Protein AF-A0A951P9F6-F1 (afdb_monomer_lite)

Secondary structure (DSSP, 8-state):
-HHHHHHHHHHHHHHHHHHHHS-GGG---EEEE-S-GGGTTHHHHHHHHT-EEEEPPTT-GGGGGGGHHHHHHHHTTS-TT--TTS--HHHHHHHHHHHHHS----------

Radius of gyration: 19.53 Å; chains: 1; bounding box: 32×70×36 Å

InterPro domains:
  IPR012337 Ribonuclease H-like superfamily [SSF53098] (25-103)
  IPR051917 Transposase/Integrase Enzymes [PTHR10948] (25-104)
  IPR053392 Transposase IS30-like [NF033563] (25-102)

Organism: NCBI:txid2839662

Structure (mmCIF, N/CA/C/O backbone):
data_AF-A0A951P9F6-F1
#
_entry.id   AF-A0A951P9F6-F1
#
loop_
_atom_site.group_PDB
_atom_site.id
_atom_site.type_symbol
_atom_site.label_atom_id
_atom_site.label_alt_id
_atom_site.label_comp_id
_atom_site.label_asym_id
_atom_site.label_entity_id
_atom_site.label_seq_id
_atom_site.pdbx_PDB_ins_code
_atom_site.Cartn_x
_atom_site.Cartn_y
_atom_site.Cartn_z
_atom_site.occupancy
_atom_site.B_iso_or_equiv
_atom_site.auth_seq_id
_atom_site.auth_comp_id
_atom_site.auth_asym_id
_atom_site.auth_atom_id
_atom_site.pdbx_PDB_model_num
ATOM 1 N N . MET A 1 1 ? 6.867 -40.761 -17.443 1.00 5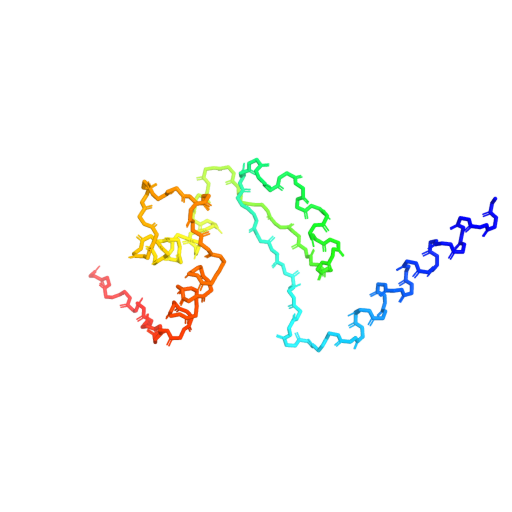4.41 1 MET A N 1
ATOM 2 C CA . MET A 1 1 ? 6.649 -39.889 -18.621 1.00 54.41 1 MET A CA 1
ATOM 3 C C . MET A 1 1 ? 5.171 -39.522 -18.826 1.00 54.41 1 MET A C 1
ATOM 5 O O . MET A 1 1 ? 4.888 -38.339 -18.893 1.00 54.41 1 MET A O 1
ATOM 9 N N . HIS A 1 2 ? 4.205 -40.457 -18.829 1.00 65.00 2 HIS A N 1
ATOM 10 C CA . HIS A 1 2 ? 2.778 -40.131 -19.074 1.00 65.00 2 HIS A CA 1
ATOM 11 C C . HIS A 1 2 ? 2.046 -39.337 -17.970 1.00 65.00 2 HIS A C 1
ATOM 13 O O . HIS A 1 2 ? 1.178 -38.523 -18.275 1.00 65.00 2 HIS A O 1
ATOM 19 N N . LEU A 1 3 ? 2.372 -39.556 -16.691 1.00 64.56 3 LEU A N 1
ATOM 20 C CA . LEU A 1 3 ? 1.690 -38.877 -15.576 1.00 64.56 3 LEU A CA 1
ATOM 21 C C . LEU A 1 3 ? 2.033 -37.382 -15.480 1.00 64.56 3 LEU A C 1
ATOM 23 O O . LEU A 1 3 ? 1.161 -36.584 -15.152 1.00 64.56 3 LEU A O 1
ATOM 27 N N . LEU A 1 4 ? 3.267 -36.997 -15.822 1.00 64.12 4 LEU A N 1
ATOM 28 C CA . LEU A 1 4 ? 3.703 -35.595 -15.812 1.00 64.12 4 LEU A CA 1
ATOM 29 C C . LEU A 1 4 ? 2.998 -34.784 -16.906 1.00 64.12 4 LEU A C 1
ATOM 31 O O . LEU A 1 4 ? 2.417 -33.746 -16.609 1.00 64.12 4 LEU A O 1
ATOM 35 N N . ALA A 1 5 ? 2.911 -35.329 -18.122 1.00 71.19 5 ALA A N 1
ATOM 36 C CA . ALA A 1 5 ? 2.165 -34.710 -19.219 1.00 71.19 5 ALA A CA 1
ATOM 37 C C . ALA A 1 5 ? 0.665 -34.546 -18.898 1.00 71.19 5 ALA A C 1
ATOM 39 O O . ALA A 1 5 ? 0.015 -33.595 -19.332 1.00 71.19 5 ALA A O 1
ATOM 40 N N . ARG A 1 6 ? 0.094 -35.465 -18.105 1.00 75.31 6 ARG A N 1
ATOM 41 C CA . ARG A 1 6 ? -1.298 -35.369 -17.646 1.00 75.31 6 ARG A CA 1
ATOM 42 C C . ARG A 1 6 ? -1.485 -34.254 -16.615 1.00 75.31 6 ARG A C 1
ATOM 44 O O . ARG A 1 6 ? -2.500 -33.568 -16.666 1.00 75.31 6 ARG A O 1
ATOM 51 N N . LEU A 1 7 ? -0.522 -34.047 -15.717 1.00 71.31 7 LEU A N 1
ATOM 52 C CA . LEU A 1 7 ? -0.555 -32.950 -14.743 1.00 71.31 7 LEU A CA 1
ATOM 53 C C . LEU A 1 7 ? -0.372 -31.580 -15.408 1.00 71.31 7 LEU A C 1
ATOM 55 O O . LEU A 1 7 ? -1.110 -30.654 -15.081 1.00 71.31 7 LEU A O 1
ATOM 59 N N . GLU A 1 8 ? 0.536 -31.463 -16.376 1.00 74.88 8 GLU A N 1
ATOM 60 C CA . GLU A 1 8 ? 0.718 -30.226 -17.149 1.00 74.88 8 GLU A CA 1
ATOM 61 C C . GLU A 1 8 ? -0.545 -29.856 -17.934 1.00 74.88 8 GLU A C 1
ATOM 63 O O . GLU A 1 8 ? -0.996 -28.712 -17.874 1.00 74.88 8 GLU A O 1
ATOM 68 N N . ASN A 1 9 ? -1.191 -30.831 -18.581 1.00 78.19 9 ASN A N 1
ATOM 69 C CA . ASN A 1 9 ? -2.467 -30.597 -19.258 1.00 78.19 9 ASN A CA 1
ATOM 70 C C . ASN A 1 9 ? -3.576 -30.156 -18.294 1.00 78.19 9 ASN A C 1
ATOM 72 O O . ASN A 1 9 ? -4.350 -29.265 -18.628 1.00 78.19 9 ASN A O 1
ATOM 76 N N . LEU A 1 10 ? -3.649 -30.725 -17.087 1.00 72.94 10 LEU A N 1
ATOM 77 C CA . LEU A 1 10 ? -4.643 -30.325 -16.085 1.00 72.94 10 LEU A CA 1
ATOM 78 C C . LEU A 1 10 ? -4.415 -28.896 -15.571 1.00 72.94 10 LEU A C 1
ATOM 80 O O . LEU A 1 10 ? -5.381 -28.158 -15.372 1.00 72.94 10 LEU A O 1
ATOM 84 N N . LEU A 1 11 ? -3.157 -28.487 -15.386 1.00 71.25 11 LEU A N 1
ATOM 85 C CA . LEU A 1 11 ? -2.817 -27.110 -15.023 1.00 71.25 11 LEU A CA 1
ATOM 86 C C . LEU A 1 11 ? -3.153 -26.135 -16.157 1.00 71.25 11 LEU A C 1
ATOM 88 O O . LEU A 1 11 ? -3.762 -25.097 -15.900 1.00 71.25 11 LEU A O 1
ATOM 92 N N . ASN A 1 12 ? -2.850 -26.495 -17.405 1.00 74.25 12 ASN A N 1
ATOM 93 C CA . ASN A 1 12 ? -3.199 -25.683 -18.571 1.00 74.25 12 ASN A CA 1
ATOM 94 C C . ASN A 1 12 ? -4.717 -25.534 -18.738 1.00 74.25 12 ASN A C 1
ATOM 96 O O . ASN A 1 12 ? -5.201 -24.417 -18.909 1.00 74.25 12 ASN A O 1
ATOM 100 N N . LEU A 1 13 ? -5.478 -26.620 -18.583 1.00 71.75 13 LEU A N 1
ATOM 101 C CA . LEU A 1 13 ? -6.944 -26.598 -18.623 1.00 71.75 13 LEU A CA 1
ATOM 102 C C . LEU A 1 13 ? -7.537 -25.735 -17.503 1.00 71.75 13 LEU A C 1
ATOM 104 O O . LEU A 1 13 ? -8.470 -24.969 -17.743 1.00 71.75 13 LEU A O 1
ATOM 108 N N . ARG A 1 14 ? -6.981 -25.797 -16.284 1.00 64.50 14 ARG A N 1
ATOM 109 C CA . ARG A 1 14 ? -7.397 -24.937 -15.163 1.00 64.50 14 ARG A CA 1
ATOM 110 C C . ARG A 1 14 ? -7.147 -23.458 -15.463 1.00 64.50 14 ARG A C 1
ATOM 112 O O . ARG A 1 14 ? -8.009 -22.628 -15.182 1.00 64.50 14 ARG A O 1
ATOM 119 N N . ASN A 1 15 ? -5.997 -23.133 -16.048 1.00 63.88 15 ASN A N 1
ATOM 120 C CA . ASN A 1 15 ? -5.650 -21.760 -16.412 1.00 63.88 15 ASN A CA 1
ATOM 121 C C . ASN A 1 15 ? -6.564 -21.229 -17.528 1.00 63.88 15 ASN A C 1
ATOM 123 O O . ASN A 1 15 ? -7.056 -20.109 -17.440 1.00 63.88 15 ASN A O 1
ATOM 127 N N . GLN A 1 16 ? -6.878 -22.059 -18.522 1.00 63.88 16 GLN A N 1
ATOM 128 C CA . GLN A 1 16 ? -7.795 -21.729 -19.616 1.00 63.88 16 GLN A CA 1
ATOM 129 C C . GLN A 1 16 ? -9.241 -21.534 -19.122 1.00 63.88 16 GLN A C 1
ATOM 131 O O . GLN A 1 16 ? -9.900 -20.564 -19.483 1.00 63.88 16 GLN A O 1
ATOM 136 N N . SER A 1 17 ? -9.689 -22.369 -18.183 1.00 59.81 17 SER A N 1
ATOM 137 C CA . SER A 1 17 ? -10.994 -22.225 -17.516 1.00 59.81 17 SER A CA 1
ATOM 138 C C . SER A 1 17 ? -11.109 -20.916 -16.722 1.00 59.81 17 SER A C 1
ATOM 140 O O . SER A 1 17 ? -12.172 -20.297 -16.672 1.00 59.81 17 SER A O 1
ATOM 142 N N . ASN A 1 18 ? -10.016 -20.485 -16.083 1.00 60.59 18 ASN A N 1
ATOM 143 C CA . ASN A 1 18 ? -9.955 -19.205 -15.376 1.00 60.59 18 ASN A CA 1
ATOM 144 C C . ASN A 1 18 ? -9.974 -18.007 -16.341 1.00 60.59 18 ASN A C 1
ATOM 146 O O . ASN A 1 18 ? -10.542 -16.977 -15.981 1.00 60.59 18 ASN A O 1
ATOM 150 N N . ARG A 1 19 ? -9.417 -18.144 -17.555 1.00 57.47 19 ARG A N 1
ATOM 151 C CA . ARG A 1 19 ? -9.500 -17.129 -18.624 1.00 57.47 19 ARG A CA 1
ATOM 152 C C . ARG A 1 19 ? -10.930 -16.921 -19.113 1.00 57.47 19 ARG A C 1
ATOM 154 O O . ARG A 1 19 ? -11.356 -15.787 -19.270 1.00 57.47 19 ARG A O 1
ATOM 161 N N . GLU A 1 20 ? -11.689 -17.998 -19.303 1.00 59.00 20 GLU A N 1
ATOM 162 C CA . GLU A 1 20 ? -13.058 -17.926 -19.843 1.00 59.00 20 GLU A CA 1
ATOM 163 C C . GLU A 1 20 ? -14.095 -17.435 -18.819 1.00 59.00 20 GLU A C 1
ATOM 165 O O . GLU A 1 20 ? -15.108 -16.845 -19.186 1.00 59.00 20 GLU A O 1
ATOM 170 N N . ARG A 1 21 ? -13.846 -17.646 -17.518 1.00 56.25 21 ARG A N 1
ATOM 171 C CA . ARG A 1 21 ? -14.749 -17.213 -16.433 1.00 56.25 21 ARG A CA 1
ATOM 172 C C . ARG A 1 21 ? -14.592 -15.747 -16.035 1.00 56.25 21 ARG A C 1
ATOM 174 O O . ARG A 1 21 ? -15.467 -15.209 -15.356 1.00 56.25 21 ARG A O 1
ATOM 181 N N . LYS A 1 22 ? -13.484 -15.104 -16.399 1.00 53.97 22 LYS A N 1
ATOM 182 C CA . LYS A 1 22 ? -13.184 -13.728 -16.004 1.00 53.97 22 LYS A CA 1
ATOM 183 C C . LYS A 1 22 ? -13.682 -12.796 -17.107 1.00 53.97 22 LYS A C 1
ATOM 185 O O . LYS A 1 22 ? -13.038 -12.640 -18.135 1.00 53.97 22 LYS A O 1
ATOM 190 N N . GLY A 1 23 ? -14.870 -12.216 -16.920 1.00 54.31 23 GLY A N 1
ATOM 191 C CA . GLY A 1 23 ? -15.369 -11.169 -17.816 1.00 54.31 23 GLY A CA 1
ATOM 192 C C . GLY A 1 23 ? -14.330 -10.051 -17.970 1.00 54.31 23 GLY A C 1
ATOM 193 O O . GLY A 1 23 ? -13.651 -9.713 -16.997 1.00 54.31 23 GLY A O 1
ATOM 194 N N . ARG A 1 24 ? -14.202 -9.500 -19.187 1.00 56.28 24 ARG A N 1
ATOM 195 C CA . ARG A 1 24 ? -13.170 -8.507 -19.556 1.00 56.28 24 ARG A CA 1
ATOM 196 C C . ARG A 1 24 ? -13.076 -7.322 -18.584 1.00 56.28 24 ARG A C 1
ATOM 198 O O . ARG A 1 24 ? -11.976 -6.859 -18.324 1.00 56.28 24 ARG A O 1
ATOM 205 N N . ASP A 1 25 ? -14.187 -6.918 -17.969 1.00 58.31 25 ASP A N 1
ATOM 206 C CA . ASP A 1 25 ? -14.240 -5.769 -17.050 1.00 58.31 25 ASP A CA 1
ATOM 207 C C . ASP A 1 25 ? -13.458 -5.955 -15.733 1.00 58.31 25 ASP A C 1
ATOM 209 O O . ASP A 1 25 ? -13.149 -4.971 -15.068 1.00 58.31 25 ASP A O 1
ATOM 213 N N . ASN A 1 26 ? -13.094 -7.189 -15.357 1.00 64.56 26 ASN A N 1
ATOM 214 C CA . ASN A 1 26 ? -12.359 -7.485 -14.116 1.00 64.56 26 ASN A CA 1
ATOM 215 C C . ASN A 1 26 ? -10.970 -8.109 -14.357 1.00 64.56 26 ASN A C 1
ATOM 217 O O . ASN A 1 26 ? -10.365 -8.654 -13.422 1.00 64.56 26 ASN A O 1
ATOM 221 N N . GLN A 1 27 ? -10.458 -8.090 -15.591 1.00 77.00 27 GLN A N 1
ATOM 222 C CA . GLN A 1 27 ? -9.119 -8.591 -15.894 1.00 77.00 27 GLN A CA 1
ATOM 223 C C . GLN A 1 27 ? -8.070 -7.502 -15.641 1.00 77.00 27 GLN A C 1
ATOM 225 O O . GLN A 1 27 ? -8.164 -6.392 -16.149 1.00 77.00 27 GLN A O 1
ATOM 230 N N . VAL A 1 28 ? -7.059 -7.829 -14.835 1.00 80.31 28 VAL A N 1
ATOM 231 C CA . VAL A 1 28 ? -5.890 -6.965 -14.645 1.00 80.31 28 VAL A CA 1
ATOM 232 C C . VAL A 1 28 ? -4.966 -7.202 -15.835 1.00 80.31 28 VAL A C 1
ATOM 234 O O . VAL A 1 28 ? -4.481 -8.317 -15.999 1.00 80.31 28 VAL A O 1
ATOM 237 N N . GLU A 1 29 ? -4.752 -6.189 -16.673 1.00 84.56 29 GLU A N 1
ATOM 238 C CA . GLU A 1 29 ? -3.906 -6.312 -17.871 1.00 84.56 29 GLU A CA 1
ATOM 239 C C . GLU A 1 29 ? -2.418 -6.203 -17.529 1.00 84.56 29 GLU A C 1
ATOM 241 O O . GLU A 1 29 ? -1.597 -7.017 -17.963 1.00 84.56 29 GLU A O 1
ATOM 246 N N . THR A 1 30 ? -2.070 -5.203 -16.718 1.00 84.69 30 THR A N 1
ATOM 247 C CA . THR A 1 30 ? -0.695 -4.911 -16.318 1.00 84.69 30 THR A CA 1
ATOM 248 C C . THR A 1 30 ? -0.614 -4.549 -14.838 1.00 84.69 30 THR A C 1
ATOM 250 O O . THR A 1 30 ? -1.576 -4.068 -14.236 1.00 84.69 30 THR A O 1
ATOM 253 N N . ILE A 1 31 ? 0.543 -4.814 -14.234 1.00 85.06 31 ILE A N 1
ATOM 254 C CA . ILE A 1 31 ? 0.861 -4.464 -12.849 1.00 85.06 31 ILE A CA 1
ATOM 255 C C . ILE A 1 31 ? 2.249 -3.845 -12.837 1.00 85.06 31 ILE A C 1
ATOM 257 O O . ILE A 1 31 ? 3.207 -4.471 -13.290 1.00 85.06 31 ILE A O 1
ATOM 261 N N . THR A 1 32 ? 2.359 -2.639 -12.293 1.00 85.19 32 THR A N 1
ATOM 262 C CA . THR A 1 32 ? 3.645 -1.965 -12.107 1.00 85.19 32 THR A CA 1
ATOM 263 C C . THR A 1 32 ? 4.104 -2.135 -10.667 1.00 85.19 32 THR A C 1
ATOM 265 O O . THR A 1 32 ? 3.364 -1.804 -9.741 1.00 85.19 32 THR A O 1
ATOM 268 N N . PHE A 1 33 ? 5.321 -2.635 -10.485 1.00 83.38 33 PHE A N 1
ATOM 269 C CA . PHE A 1 33 ? 5.986 -2.744 -9.192 1.00 83.38 33 PHE A CA 1
ATOM 270 C C . PHE A 1 33 ? 7.053 -1.663 -9.059 1.00 83.38 33 PHE A C 1
ATOM 272 O O . PHE A 1 33 ? 7.703 -1.278 -10.035 1.00 83.38 33 PHE A O 1
ATOM 279 N N . ASP A 1 34 ? 7.256 -1.197 -7.833 1.00 80.38 34 ASP A N 1
ATOM 280 C CA . ASP A 1 34 ? 8.487 -0.503 -7.489 1.00 80.38 34 ASP A CA 1
ATOM 281 C C . ASP A 1 34 ? 9.625 -1.522 -7.268 1.00 80.38 34 ASP A C 1
ATOM 283 O O . ASP A 1 34 ? 9.448 -2.740 -7.369 1.00 80.38 34 ASP A O 1
ATOM 287 N N . ASN A 1 35 ? 10.827 -1.020 -6.988 1.00 77.50 35 ASN A N 1
ATOM 288 C CA . ASN A 1 35 ? 12.007 -1.857 -6.759 1.00 77.50 35 ASN A CA 1
ATOM 289 C C . ASN A 1 35 ? 12.102 -2.387 -5.310 1.00 77.50 35 ASN A C 1
ATOM 291 O O . ASN A 1 35 ? 13.192 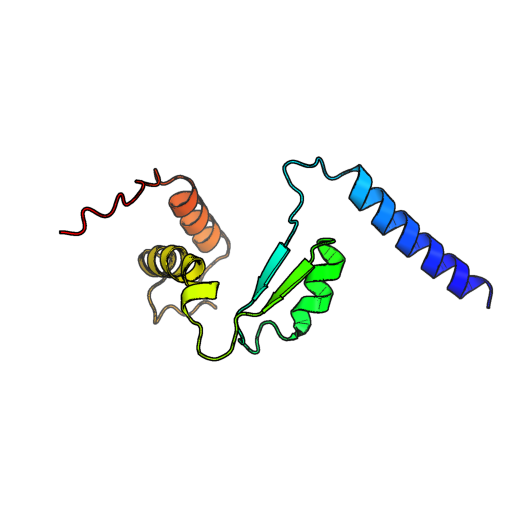-2.732 -4.842 1.00 77.50 35 ASN A O 1
ATOM 295 N N . GLY A 1 36 ? 10.980 -2.441 -4.584 1.00 78.94 36 GLY A N 1
ATOM 296 C CA . GLY A 1 36 ? 10.880 -3.022 -3.251 1.00 78.94 36 GLY A CA 1
ATOM 297 C C . GLY A 1 36 ? 11.199 -4.521 -3.243 1.00 78.94 36 GLY A C 1
ATOM 298 O O . GLY A 1 36 ? 10.823 -5.285 -4.136 1.00 78.94 36 GLY A O 1
ATOM 299 N N . LYS A 1 37 ? 11.906 -4.986 -2.206 1.00 81.88 37 LYS A N 1
ATOM 300 C CA . LYS A 1 37 ? 12.297 -6.406 -2.070 1.00 81.88 37 LYS A CA 1
ATOM 301 C C . LYS A 1 37 ? 11.094 -7.315 -1.805 1.00 81.88 37 LYS A C 1
ATOM 303 O O . LYS A 1 37 ? 11.132 -8.506 -2.128 1.00 81.88 37 LYS A O 1
ATOM 308 N N . GLU A 1 38 ? 10.027 -6.758 -1.249 1.00 82.38 38 GLU A N 1
ATOM 309 C CA . GLU A 1 38 ? 8.734 -7.399 -1.029 1.00 82.38 38 GLU A CA 1
ATOM 310 C C . GLU A 1 38 ? 8.098 -7.903 -2.335 1.00 82.38 38 GLU A C 1
ATOM 312 O O . GLU A 1 38 ? 7.409 -8.924 -2.327 1.00 82.38 38 GLU A O 1
ATOM 317 N N . PHE A 1 39 ? 8.419 -7.279 -3.474 1.00 79.25 39 PHE A N 1
ATOM 318 C CA . PHE A 1 39 ? 7.919 -7.663 -4.796 1.00 79.25 39 PHE A CA 1
ATOM 319 C C . PHE A 1 39 ? 8.859 -8.604 -5.562 1.00 79.25 39 PHE A C 1
ATOM 321 O O . PHE A 1 39 ? 8.622 -8.928 -6.724 1.00 79.25 39 PHE A O 1
ATOM 328 N N . SER A 1 40 ? 9.891 -9.150 -4.913 1.00 80.81 40 SER A N 1
ATOM 329 C CA . SER A 1 40 ? 10.797 -10.139 -5.524 1.00 80.81 40 SER A CA 1
ATOM 330 C C . SER A 1 40 ? 10.077 -11.369 -6.102 1.00 80.81 40 SER A C 1
ATOM 332 O O . SER A 1 40 ? 10.576 -11.989 -7.036 1.00 80.81 40 SER A O 1
ATOM 334 N N . ARG A 1 41 ? 8.875 -11.702 -5.608 1.00 81.56 41 ARG A N 1
ATOM 335 C CA . ARG A 1 41 ? 8.049 -12.832 -6.085 1.00 81.56 41 ARG A CA 1
ATOM 336 C C . ARG A 1 41 ? 6.918 -12.425 -7.044 1.00 81.56 41 ARG A C 1
ATOM 338 O O . ARG A 1 41 ? 5.996 -13.213 -7.258 1.00 81.56 41 ARG A O 1
ATOM 345 N N . HIS A 1 42 ? 6.977 -11.227 -7.625 1.00 82.00 42 HIS A N 1
ATOM 346 C CA . HIS A 1 42 ? 6.004 -10.699 -8.592 1.00 82.00 42 HIS A CA 1
ATOM 347 C C . HIS A 1 42 ? 5.678 -11.661 -9.756 1.00 82.00 42 HIS A C 1
ATOM 349 O O . HIS A 1 42 ? 4.520 -11.748 -10.148 1.00 82.00 42 HIS A O 1
ATOM 355 N N . GLU A 1 43 ? 6.629 -12.467 -10.251 1.00 79.94 43 GLU A N 1
ATOM 356 C CA . GLU A 1 43 ? 6.379 -13.452 -11.323 1.00 79.94 43 GLU A CA 1
ATOM 357 C C . GLU A 1 43 ? 5.311 -14.499 -10.964 1.00 79.94 43 GLU A C 1
ATOM 359 O O . GLU A 1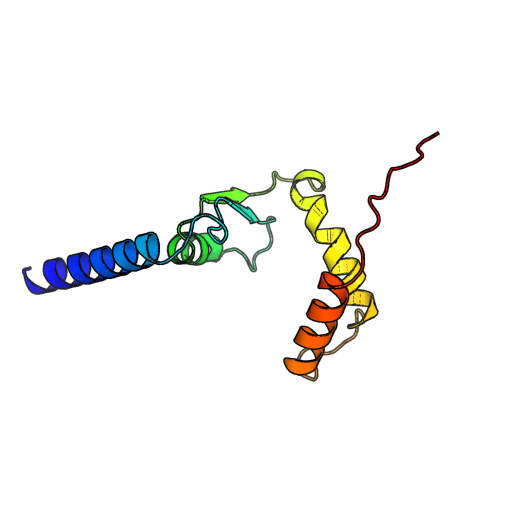 43 ? 4.627 -15.045 -11.834 1.00 79.94 43 GLU A O 1
ATOM 364 N N . ALA A 1 44 ? 5.184 -14.847 -9.680 1.00 84.00 44 ALA A N 1
ATOM 365 C CA . ALA A 1 44 ? 4.128 -15.748 -9.226 1.00 84.00 44 ALA A CA 1
ATOM 366 C C . ALA A 1 44 ? 2.762 -15.051 -9.289 1.00 84.00 44 ALA A C 1
ATOM 368 O O . ALA A 1 44 ? 1.779 -15.656 -9.713 1.00 84.00 44 ALA A O 1
ATOM 369 N N . LEU A 1 45 ? 2.719 -13.768 -8.923 1.00 80.88 45 LEU A N 1
ATOM 370 C CA . LEU A 1 45 ? 1.514 -12.946 -8.969 1.00 80.88 45 LEU A CA 1
ATOM 371 C C . LEU A 1 45 ? 1.059 -12.700 -10.418 1.00 80.88 45 LEU A C 1
ATOM 373 O O . LEU A 1 45 ? -0.121 -12.878 -10.715 1.00 80.88 45 LEU A O 1
ATOM 377 N N . ALA A 1 46 ? 1.999 -12.407 -11.321 1.00 83.25 46 ALA A N 1
ATOM 378 C CA . ALA A 1 46 ? 1.782 -12.270 -12.764 1.00 83.25 46 ALA A CA 1
ATOM 379 C C . ALA A 1 46 ? 1.054 -13.485 -13.351 1.00 83.25 46 ALA A C 1
ATOM 381 O O . ALA A 1 46 ? 0.034 -13.359 -14.023 1.00 83.25 46 ALA A O 1
ATOM 382 N N . ARG A 1 47 ? 1.554 -14.685 -13.024 1.00 81.06 47 ARG A N 1
ATOM 383 C CA . ARG A 1 47 ? 1.005 -15.963 -13.495 1.00 81.06 47 ARG A CA 1
ATOM 384 C C . ARG A 1 47 ? -0.387 -16.250 -12.948 1.00 81.06 47 ARG A C 1
ATOM 386 O O . ARG A 1 47 ? -1.213 -16.798 -13.666 1.00 81.06 47 ARG A O 1
ATOM 393 N N . ILE A 1 48 ? -0.647 -15.904 -11.687 1.00 83.00 48 ILE A N 1
ATOM 394 C CA . ILE A 1 48 ? -1.969 -16.087 -11.068 1.00 83.00 48 ILE A CA 1
ATOM 395 C C . ILE A 1 48 ? -2.994 -15.140 -11.697 1.00 83.00 48 ILE A C 1
ATOM 397 O O . ILE A 1 48 ? -4.152 -15.519 -11.882 1.00 83.00 48 ILE A O 1
ATOM 401 N N . LEU A 1 49 ? -2.579 -13.909 -11.998 1.00 80.50 49 LEU A N 1
ATOM 402 C CA . LEU A 1 49 ? -3.459 -12.875 -12.532 1.00 80.50 49 LEU A CA 1
ATOM 403 C C . LEU A 1 49 ? -3.574 -12.893 -14.061 1.00 80.50 49 LEU A C 1
ATOM 405 O O . LEU A 1 49 ? -4.499 -12.259 -14.567 1.00 80.50 49 LEU A O 1
ATOM 409 N N . ASP A 1 50 ? -2.711 -13.651 -14.751 1.00 82.62 50 ASP A N 1
ATOM 410 C CA . ASP A 1 50 ? -2.537 -13.643 -16.215 1.00 82.62 50 ASP A CA 1
ATOM 411 C C . ASP A 1 50 ? -2.311 -12.206 -16.724 1.00 82.62 50 ASP A C 1
ATOM 413 O O . ASP A 1 50 ? -2.938 -11.761 -17.682 1.00 82.62 50 ASP A O 1
ATOM 417 N N . ALA A 1 51 ? -1.451 -11.470 -16.007 1.00 84.25 51 ALA A N 1
ATOM 418 C CA . ALA A 1 51 ? -1.171 -10.048 -16.200 1.00 84.25 51 ALA A CA 1
ATOM 419 C C . ALA A 1 51 ? 0.314 -9.820 -16.512 1.00 84.25 51 ALA A C 1
ATOM 421 O O . ALA A 1 51 ? 1.180 -10.542 -16.009 1.00 84.25 51 ALA A O 1
ATOM 422 N N . SER A 1 52 ? 0.621 -8.785 -17.295 1.00 85.12 52 SER A N 1
ATOM 423 C CA . SER A 1 52 ? 2.010 -8.386 -17.560 1.00 85.12 52 SER A CA 1
ATOM 424 C C . SER A 1 52 ? 2.587 -7.604 -16.379 1.00 85.12 52 SER A C 1
ATOM 426 O O . SER A 1 52 ? 1.888 -6.802 -15.761 1.00 85.12 52 SER A O 1
ATOM 428 N N . CYS A 1 53 ? 3.867 -7.801 -16.067 1.00 83.94 53 CYS A N 1
ATOM 429 C CA . CYS A 1 53 ? 4.541 -7.066 -14.995 1.00 83.94 53 CYS A CA 1
ATOM 430 C C . CYS A 1 53 ? 5.515 -6.034 -15.552 1.00 83.94 53 CYS A C 1
ATOM 432 O O . CYS A 1 53 ? 6.330 -6.347 -16.417 1.00 83.94 53 CYS A O 1
ATOM 434 N N . CYS A 1 54 ? 5.443 -4.826 -15.005 1.00 82.56 54 CYS A N 1
ATOM 435 C CA . CYS A 1 54 ? 6.334 -3.713 -15.297 1.00 82.56 54 CYS A CA 1
ATOM 436 C C . CYS A 1 54 ? 7.078 -3.313 -14.020 1.00 82.56 54 CYS A C 1
ATOM 438 O O . CYS A 1 54 ? 6.543 -3.446 -12.919 1.00 82.56 54 CYS A O 1
ATOM 440 N N . TYR A 1 55 ? 8.285 -2.781 -14.171 1.00 81.19 55 TYR A N 1
ATOM 441 C CA . TYR A 1 55 ? 9.076 -2.235 -13.073 1.00 81.19 55 TYR A CA 1
ATOM 442 C C . TYR A 1 55 ? 9.331 -0.755 -13.290 1.00 81.19 55 TYR A C 1
ATOM 444 O O . TYR A 1 55 ? 9.634 -0.348 -14.412 1.00 81.19 55 TYR A O 1
ATOM 452 N N . ALA A 1 56 ? 9.232 0.032 -12.221 1.00 80.62 56 ALA A N 1
ATOM 453 C CA . ALA A 1 56 ? 9.664 1.421 -12.251 1.00 80.62 56 ALA A CA 1
ATOM 454 C C . ALA A 1 56 ? 11.187 1.498 -12.446 1.00 80.62 56 ALA A C 1
ATOM 456 O O . ALA A 1 56 ? 11.958 0.780 -11.794 1.00 80.62 56 ALA A O 1
ATOM 457 N N . ASN A 1 57 ? 11.629 2.387 -13.329 1.00 77.38 57 ASN A N 1
ATOM 458 C CA . ASN A 1 57 ? 13.036 2.652 -13.564 1.00 77.38 57 ASN A CA 1
ATOM 459 C C . ASN A 1 57 ? 13.704 3.186 -12.291 1.00 77.38 57 ASN A C 1
ATOM 461 O O . ASN A 1 57 ? 13.107 3.897 -11.472 1.00 77.38 57 ASN A O 1
ATOM 465 N N . LEU A 1 58 ? 14.989 2.861 -12.129 1.00 71.50 58 LEU A N 1
ATOM 466 C CA . LEU A 1 58 ? 15.802 3.401 -11.042 1.00 71.50 58 LEU A CA 1
ATOM 467 C C . LEU A 1 58 ? 15.753 4.936 -11.079 1.00 71.50 58 LEU A C 1
ATOM 469 O O . LEU A 1 58 ? 15.932 5.549 -12.128 1.00 71.50 58 LEU A O 1
ATOM 473 N N . TYR A 1 59 ? 15.509 5.544 -9.917 1.00 64.00 59 TYR A N 1
ATOM 474 C CA . TYR A 1 59 ? 15.411 6.998 -9.727 1.00 64.00 59 TYR A CA 1
ATOM 475 C C . TYR A 1 59 ? 14.246 7.697 -10.456 1.00 64.00 59 TYR A C 1
ATOM 477 O O . TYR A 1 59 ? 14.192 8.925 -10.460 1.00 64.00 59 TYR A O 1
ATOM 485 N N . CYS A 1 60 ? 13.280 6.947 -10.999 1.00 71.06 60 CYS A N 1
ATOM 486 C CA . CYS A 1 60 ? 12.097 7.490 -11.671 1.00 71.06 60 CYS A CA 1
ATOM 487 C C . CYS A 1 60 ? 10.840 7.359 -10.796 1.00 71.06 60 CYS A C 1
ATOM 489 O O . CYS A 1 60 ? 9.876 6.684 -11.145 1.00 71.06 60 CYS A O 1
ATOM 491 N N . SER A 1 61 ? 10.835 8.011 -9.629 1.00 64.00 61 SER 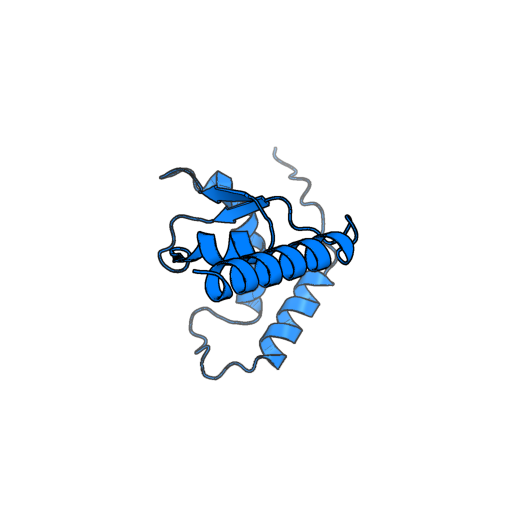A N 1
ATOM 492 C CA . SER A 1 61 ? 9.746 7.906 -8.637 1.00 64.00 61 SER A CA 1
ATOM 493 C C . SER A 1 61 ? 8.366 8.334 -9.160 1.00 64.00 61 SER A C 1
ATOM 495 O O . SER A 1 61 ? 7.344 7.895 -8.631 1.00 64.00 61 SER A O 1
ATOM 497 N N . TRP A 1 62 ? 8.312 9.146 -10.221 1.00 68.56 62 TRP A N 1
ATOM 498 C CA . TRP A 1 62 ? 7.064 9.570 -10.865 1.00 68.56 62 TRP A CA 1
ATOM 499 C C . TRP A 1 62 ? 6.355 8.446 -11.632 1.00 68.56 62 TRP A C 1
ATOM 501 O O . TRP A 1 62 ? 5.140 8.519 -11.798 1.00 68.56 62 TRP A O 1
ATOM 511 N N . GLU A 1 63 ? 7.064 7.395 -12.060 1.00 69.00 63 GLU A N 1
ATOM 512 C CA . GLU A 1 63 ? 6.470 6.250 -12.775 1.00 69.00 63 GLU A CA 1
ATOM 513 C C . GLU A 1 63 ? 5.547 5.415 -11.874 1.00 69.00 63 GLU A C 1
ATOM 515 O O . GLU A 1 63 ? 4.657 4.714 -12.354 1.00 69.00 63 GLU A O 1
ATOM 520 N N . SER A 1 64 ? 5.713 5.549 -10.559 1.00 66.94 64 SER A N 1
ATOM 521 C CA . SER A 1 64 ? 4.905 4.900 -9.527 1.00 66.94 64 SER A CA 1
ATOM 522 C C . SER A 1 64 ? 4.083 5.885 -8.687 1.00 66.94 64 SER A C 1
ATOM 524 O O . SER A 1 64 ? 3.373 5.457 -7.785 1.00 66.94 64 SER A O 1
ATOM 526 N N . GLY A 1 65 ? 4.096 7.189 -8.993 1.00 66.50 65 GLY A N 1
ATOM 527 C CA . GLY A 1 65 ? 3.550 8.243 -8.119 1.00 66.50 65 GLY A CA 1
ATOM 528 C C . GLY A 1 65 ? 2.049 8.153 -7.796 1.00 66.50 65 GLY A C 1
ATOM 529 O O . GLY A 1 65 ? 1.576 8.795 -6.861 1.00 66.50 65 GLY A O 1
ATOM 530 N N . LEU A 1 66 ? 1.284 7.335 -8.525 1.00 72.19 66 LEU A N 1
ATOM 531 C CA . LEU A 1 66 ? -0.129 7.077 -8.231 1.00 72.19 66 LEU A CA 1
ATOM 532 C C . LEU A 1 66 ? -0.348 6.238 -6.959 1.00 72.19 66 LEU A C 1
ATOM 534 O O . LEU A 1 66 ? -1.458 6.249 -6.427 1.00 72.19 66 LEU A O 1
ATOM 538 N N . ASN A 1 67 ? 0.675 5.531 -6.464 1.00 76.44 67 ASN A N 1
ATOM 539 C CA . ASN A 1 67 ? 0.583 4.732 -5.237 1.00 76.44 67 ASN A CA 1
ATOM 540 C C . ASN A 1 67 ? 0.666 5.583 -3.950 1.00 76.44 67 ASN A C 1
ATOM 542 O O . ASN A 1 67 ? 0.137 5.176 -2.915 1.00 76.44 67 ASN A O 1
ATOM 546 N N . GLU A 1 68 ? 1.245 6.785 -4.020 1.00 79.88 68 GLU A N 1
ATOM 547 C CA . GLU A 1 68 ? 1.484 7.634 -2.849 1.00 79.88 68 GLU A CA 1
ATOM 548 C C . GLU A 1 68 ? 0.186 8.193 -2.271 1.00 79.88 68 GLU A C 1
ATOM 550 O O . GLU A 1 68 ? -0.022 8.199 -1.058 1.00 79.88 68 GLU A O 1
ATOM 555 N N . HIS A 1 69 ? -0.737 8.613 -3.138 1.00 83.12 69 HIS A N 1
ATOM 556 C CA . HIS A 1 69 ? -1.991 9.213 -2.694 1.00 83.12 69 HIS A CA 1
ATOM 557 C C . HIS A 1 69 ? -2.870 8.230 -1.887 1.00 83.12 69 HIS A C 1
ATOM 559 O O . HIS A 1 69 ? -3.307 8.584 -0.790 1.00 83.12 69 HIS A O 1
ATOM 565 N N . PRO A 1 70 ? -3.107 6.983 -2.342 1.00 82.00 70 PRO A N 1
ATOM 566 C CA . PRO A 1 70 ? -3.761 5.965 -1.521 1.00 82.00 70 PRO A CA 1
ATOM 567 C C . PRO A 1 70 ? -3.017 5.644 -0.217 1.00 82.00 70 PRO A C 1
ATOM 569 O O . PRO A 1 70 ? -3.666 5.473 0.815 1.00 82.00 70 PRO A O 1
ATOM 572 N N . ASN A 1 71 ? -1.680 5.592 -0.237 1.00 84.94 71 ASN A N 1
ATOM 573 C CA . ASN A 1 71 ? -0.877 5.322 0.960 1.00 84.94 71 ASN A CA 1
ATOM 574 C C . ASN A 1 71 ? -1.036 6.427 2.011 1.00 84.94 71 ASN A C 1
ATOM 576 O O . ASN A 1 71 ? -1.203 6.143 3.198 1.00 84.94 71 ASN A O 1
ATOM 580 N N . GLU A 1 72 ? -1.037 7.689 1.584 1.00 86.62 72 GLU A N 1
ATOM 581 C CA . GLU A 1 72 ? -1.287 8.836 2.455 1.00 86.62 72 GLU A CA 1
ATOM 582 C C . GLU A 1 72 ? -2.693 8.781 3.070 1.00 86.62 72 GLU A C 1
ATOM 584 O O . GLU A 1 72 ? -2.855 8.998 4.272 1.00 86.62 72 GLU A O 1
ATOM 589 N N . LEU A 1 73 ? -3.710 8.426 2.278 1.00 88.94 73 LEU A N 1
ATOM 590 C CA . LEU A 1 73 ? -5.074 8.247 2.781 1.00 88.94 73 LEU A CA 1
ATOM 591 C C . LEU A 1 73 ? -5.161 7.115 3.809 1.00 88.94 73 LEU A C 1
ATOM 593 O O . LEU A 1 73 ? -5.826 7.275 4.830 1.00 88.94 73 LEU A O 1
ATOM 597 N N . LEU A 1 74 ? -4.472 5.995 3.580 1.00 89.06 74 LEU A N 1
ATOM 598 C CA . LEU A 1 74 ? -4.439 4.888 4.534 1.00 89.06 74 LEU A CA 1
ATOM 599 C C . LEU A 1 74 ? -3.798 5.311 5.864 1.00 89.06 74 LEU A C 1
ATOM 601 O O . LEU A 1 74 ? -4.290 4.928 6.926 1.00 89.06 74 LEU A O 1
ATOM 605 N N . ARG A 1 75 ? -2.771 6.171 5.826 1.00 90.44 75 ARG A N 1
ATOM 606 C CA . ARG A 1 75 ? -2.111 6.705 7.031 1.00 90.44 75 ARG A CA 1
ATOM 607 C C . ARG A 1 75 ? -3.001 7.608 7.890 1.00 90.44 75 ARG A C 1
ATOM 609 O O . ARG A 1 75 ? -2.682 7.813 9.058 1.00 90.44 75 ARG A O 1
ATOM 616 N N . GLN A 1 76 ? -4.125 8.102 7.364 1.00 89.81 76 GLN A N 1
ATOM 617 C CA . GLN A 1 76 ? -5.142 8.799 8.167 1.00 89.81 76 GLN A CA 1
ATOM 618 C C . GLN A 1 76 ? -5.908 7.834 9.089 1.00 89.81 76 GLN A C 1
ATOM 620 O O . GLN A 1 76 ? -6.439 8.264 10.110 1.00 89.81 76 GLN A O 1
ATOM 625 N N . PHE A 1 77 ? -5.957 6.542 8.741 1.00 89.31 77 PHE A N 1
ATOM 626 C CA . PHE A 1 77 ? -6.600 5.488 9.532 1.00 89.31 77 PHE A CA 1
ATOM 627 C C . PHE A 1 77 ? -5.598 4.669 10.349 1.00 89.31 77 PHE A C 1
ATOM 629 O O . PHE A 1 77 ? -5.918 4.259 11.461 1.00 89.31 77 PHE A O 1
ATOM 636 N N . LEU A 1 78 ? -4.401 4.432 9.803 1.00 90.81 78 LEU A N 1
ATOM 637 C CA . LEU A 1 78 ? -3.335 3.634 10.412 1.00 90.81 78 LEU A CA 1
ATOM 638 C C . LEU A 1 78 ? -2.048 4.477 10.486 1.00 90.81 78 LEU A C 1
ATOM 640 O O . LEU A 1 78 ? -1.264 4.491 9.530 1.00 90.81 78 LEU A O 1
ATOM 644 N N . PRO A 1 79 ? -1.851 5.243 11.577 1.00 90.06 79 PRO A N 1
ATOM 645 C CA . PRO A 1 79 ? -0.662 6.067 11.782 1.00 90.06 79 PRO A CA 1
ATOM 646 C C . PRO A 1 79 ? 0.661 5.299 11.646 1.00 90.06 79 PRO A C 1
ATOM 648 O O . PRO A 1 79 ? 0.730 4.079 11.739 1.00 90.06 79 PRO A O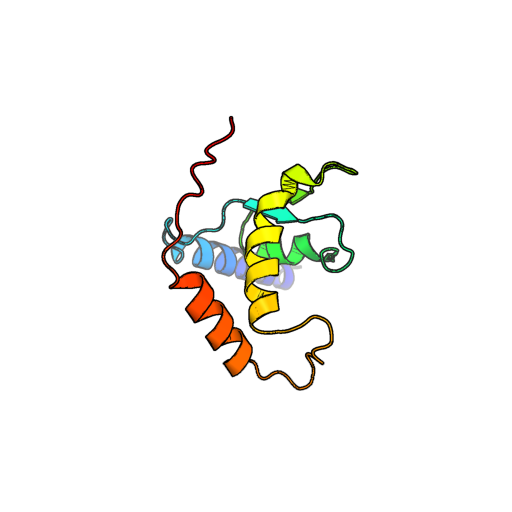 1
ATOM 651 N N . LYS A 1 80 ? 1.764 6.028 11.439 1.00 83.25 80 LYS A N 1
ATOM 652 C CA . LYS A 1 80 ? 3.078 5.432 11.131 1.00 83.25 80 LYS A CA 1
ATOM 653 C C . LYS A 1 80 ? 3.599 4.460 12.204 1.00 83.25 80 LYS A C 1
ATOM 655 O O . LYS A 1 80 ? 4.250 3.489 11.844 1.00 83.25 80 LYS A O 1
ATOM 660 N N . GLU A 1 81 ? 3.284 4.713 13.470 1.00 88.81 81 GLU A N 1
ATOM 661 C CA . GLU A 1 81 ? 3.695 3.894 14.621 1.00 88.81 81 GLU A CA 1
ATOM 662 C C . GLU A 1 81 ? 2.665 2.803 14.975 1.00 88.81 81 GLU A C 1
ATOM 664 O O . GLU A 1 81 ? 2.723 2.209 16.049 1.00 88.81 81 GLU A O 1
ATOM 669 N N . THR A 1 82 ? 1.677 2.555 14.109 1.00 89.00 82 THR A N 1
ATOM 670 C CA . THR A 1 82 ? 0.703 1.487 14.327 1.00 89.00 82 THR A CA 1
ATOM 671 C C . THR A 1 82 ? 1.375 0.125 14.205 1.00 89.00 82 THR A C 1
ATOM 673 O O . THR A 1 82 ? 1.937 -0.224 13.166 1.00 89.00 82 THR A O 1
ATOM 676 N N . ASP A 1 83 ? 1.265 -0.678 15.262 1.00 90.56 83 ASP A N 1
ATOM 677 C CA . ASP A 1 83 ? 1.647 -2.081 15.214 1.00 90.56 83 ASP A CA 1
ATOM 678 C C . ASP A 1 83 ? 0.603 -2.876 14.424 1.00 90.56 83 ASP A C 1
ATOM 680 O O . ASP A 1 83 ? -0.484 -3.176 14.915 1.00 90.56 83 ASP A O 1
ATOM 684 N N . PHE A 1 84 ? 0.939 -3.235 13.185 1.00 87.12 84 PHE A N 1
ATOM 685 C CA . PHE A 1 84 ? 0.055 -3.999 12.303 1.00 87.12 84 PHE A CA 1
ATOM 686 C C . PHE A 1 84 ? -0.271 -5.410 12.816 1.00 87.12 84 PHE A C 1
ATOM 688 O O . PHE A 1 84 ? -1.179 -6.037 12.277 1.00 87.12 84 PHE A O 1
ATOM 695 N N . ARG A 1 85 ? 0.416 -5.915 13.851 1.00 91.19 85 ARG A N 1
ATOM 696 C CA . ARG A 1 85 ? 0.048 -7.180 14.513 1.00 91.19 85 ARG A CA 1
ATOM 697 C C . ARG A 1 85 ? -1.233 -7.054 15.335 1.00 91.19 85 ARG A C 1
ATOM 699 O O . ARG A 1 85 ? -1.956 -8.033 15.475 1.00 91.19 85 ARG A O 1
ATOM 706 N N . GLU A 1 86 ? -1.513 -5.852 15.829 1.00 91.19 86 GLU A N 1
ATOM 707 C CA . GLU A 1 86 ? -2.690 -5.538 16.643 1.00 91.19 86 GLU A CA 1
ATOM 708 C C . GLU A 1 86 ? -3.861 -5.018 15.792 1.00 91.19 86 GLU A C 1
ATOM 710 O O . GLU A 1 86 ? -4.970 -4.845 16.292 1.00 91.19 86 GLU A O 1
ATOM 715 N N . VAL A 1 87 ? -3.635 -4.776 14.495 1.00 92.12 87 VAL A N 1
ATOM 716 C CA . VAL A 1 87 ? -4.671 -4.312 13.566 1.00 92.12 87 VAL A CA 1
ATOM 717 C C . VAL A 1 87 ? -5.426 -5.507 13.005 1.00 92.12 87 VAL A C 1
ATOM 719 O O . VAL A 1 87 ? -4.866 -6.370 12.327 1.00 92.12 87 VAL A O 1
ATOM 722 N N . SER A 1 88 ? -6.736 -5.542 13.228 1.00 93.69 88 SER A N 1
ATOM 723 C CA . SER A 1 88 ? -7.578 -6.586 12.659 1.00 93.69 88 SER A CA 1
ATOM 724 C C . SER A 1 88 ? -7.823 -6.360 11.163 1.00 93.69 88 SER A C 1
ATOM 726 O O . SER A 1 88 ? -7.971 -5.230 10.692 1.00 93.69 88 SER A O 1
ATOM 728 N N . GLN A 1 89 ? -7.992 -7.449 10.404 1.00 93.81 89 GLN A N 1
ATOM 729 C CA . GLN A 1 89 ? -8.373 -7.365 8.986 1.00 93.81 89 GLN A CA 1
ATOM 730 C C . GLN A 1 89 ? -9.652 -6.531 8.781 1.00 93.81 89 GLN A C 1
ATOM 732 O O . GLN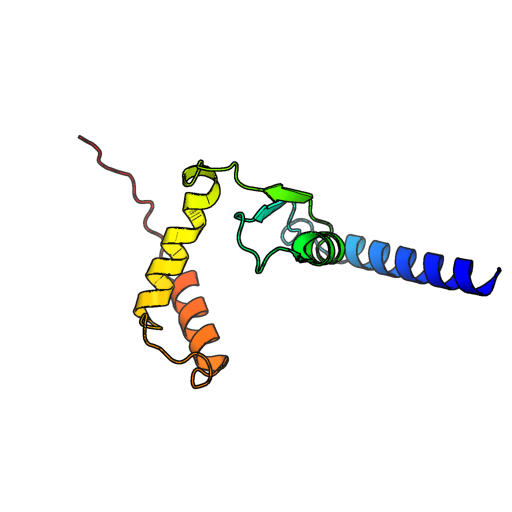 A 1 89 ? -9.765 -5.776 7.821 1.00 93.81 89 GLN A O 1
ATOM 737 N N . LYS A 1 90 ? -10.592 -6.593 9.732 1.00 93.06 90 LYS A N 1
ATOM 738 C CA . LYS A 1 90 ? -11.845 -5.828 9.696 1.00 93.06 90 LYS A CA 1
ATOM 739 C C . LYS A 1 90 ? -11.617 -4.313 9.740 1.00 93.06 90 LYS A C 1
ATOM 741 O O . LYS A 1 90 ? -12.378 -3.565 9.124 1.00 93.06 90 LYS A O 1
ATOM 746 N N . GLU A 1 91 ? -10.609 -3.849 10.473 1.00 90.75 91 GLU A N 1
ATOM 747 C CA . GLU A 1 91 ? -10.247 -2.429 10.528 1.00 90.75 91 GLU A CA 1
ATOM 748 C C . GLU A 1 91 ? -9.626 -1.965 9.213 1.00 90.75 91 GLU A C 1
ATOM 750 O O . GLU A 1 91 ? -10.015 -0.914 8.696 1.00 90.75 91 GLU A O 1
ATOM 755 N N . VAL A 1 92 ? -8.751 -2.786 8.626 1.00 93.06 92 VAL A N 1
ATOM 756 C CA . VAL A 1 92 ? -8.172 -2.534 7.298 1.00 93.06 92 VAL A CA 1
ATOM 757 C C . VAL A 1 92 ? -9.272 -2.456 6.240 1.00 93.06 92 VAL A C 1
ATOM 759 O O . VAL A 1 92 ? -9.350 -1.475 5.502 1.00 93.06 92 VAL A O 1
ATOM 762 N N . ASP A 1 93 ? -10.182 -3.430 6.209 1.00 93.31 93 ASP A N 1
ATOM 763 C CA . ASP A 1 93 ? -11.281 -3.475 5.240 1.00 93.31 93 ASP A CA 1
ATOM 764 C C . ASP A 1 93 ? -12.204 -2.259 5.375 1.00 93.31 93 ASP A C 1
ATOM 766 O O . ASP A 1 93 ? -12.667 -1.695 4.379 1.00 93.31 93 ASP A O 1
ATOM 770 N N . LYS A 1 94 ? -12.457 -1.813 6.613 1.00 92.88 94 LYS A N 1
ATOM 771 C CA . LYS A 1 94 ? -13.239 -0.602 6.880 1.00 92.88 94 LYS A CA 1
ATOM 772 C C . LYS A 1 94 ? -12.537 0.639 6.329 1.00 92.88 94 LYS A C 1
ATOM 774 O O . LYS A 1 94 ? -13.198 1.445 5.673 1.00 92.88 94 LYS A O 1
ATOM 779 N N . ALA A 1 95 ? -11.233 0.789 6.561 1.00 91.44 95 ALA A N 1
ATOM 780 C CA . ALA A 1 95 ? -10.451 1.903 6.027 1.00 91.44 95 ALA A CA 1
ATOM 781 C C . ALA A 1 95 ? -10.463 1.903 4.490 1.00 91.44 95 ALA A C 1
ATOM 783 O O . ALA A 1 95 ? -10.819 2.906 3.873 1.00 91.44 95 ALA A O 1
ATOM 784 N N . VAL A 1 96 ? -10.188 0.754 3.866 1.00 91.94 96 VAL A N 1
ATOM 785 C CA . VAL A 1 96 ? -10.196 0.587 2.403 1.00 91.94 96 VAL A CA 1
ATOM 786 C C . VAL A 1 96 ? -11.571 0.902 1.814 1.00 91.94 96 VAL A C 1
ATOM 788 O O . VAL A 1 96 ? -11.667 1.616 0.815 1.00 91.94 96 VAL A O 1
ATOM 791 N N . LYS A 1 97 ? -12.655 0.437 2.445 1.00 92.19 97 LYS A N 1
ATOM 792 C CA . LYS A 1 97 ? -14.022 0.749 2.012 1.00 92.19 97 LYS A CA 1
ATOM 793 C C . LYS A 1 97 ? -14.292 2.253 2.047 1.00 92.19 97 LYS A C 1
ATOM 795 O O . LYS A 1 97 ? -14.819 2.785 1.075 1.00 92.19 97 LYS A O 1
ATOM 800 N N . LEU A 1 98 ? -13.915 2.937 3.127 1.00 89.81 98 LEU A N 1
ATOM 801 C CA . LEU A 1 98 ? -14.098 4.386 3.253 1.00 89.81 98 LEU A CA 1
ATOM 802 C C . LEU A 1 98 ? -13.272 5.161 2.220 1.00 89.81 98 LEU A C 1
ATOM 804 O O . LEU A 1 98 ? -13.785 6.104 1.622 1.00 89.81 98 LEU A O 1
ATOM 808 N N . ILE A 1 99 ? -12.032 4.739 1.960 1.00 88.88 99 ILE A N 1
ATOM 809 C CA . ILE A 1 99 ? -11.168 5.333 0.930 1.00 88.88 99 ILE A CA 1
ATOM 810 C C . ILE A 1 99 ? -11.786 5.159 -0.462 1.00 88.88 99 ILE A C 1
ATOM 812 O O . ILE A 1 99 ? -11.880 6.123 -1.218 1.00 88.88 99 ILE A O 1
ATOM 816 N N . ASN A 1 100 ? -12.263 3.956 -0.787 1.00 87.62 100 ASN A N 1
ATOM 817 C CA . ASN A 1 100 ? -12.830 3.650 -2.102 1.00 87.62 100 ASN A CA 1
ATOM 818 C C . ASN A 1 100 ? -14.208 4.285 -2.337 1.00 87.62 100 ASN A C 1
ATOM 820 O O . ASN A 1 100 ? -14.553 4.577 -3.479 1.00 87.62 100 ASN A O 1
ATOM 824 N N . GLN A 1 101 ? -14.994 4.502 -1.279 1.00 87.88 101 GLN A N 1
ATOM 825 C CA . GLN A 1 101 ? -16.313 5.143 -1.353 1.00 87.88 101 GLN A CA 1
ATOM 826 C C . GLN A 1 101 ? -16.251 6.672 -1.279 1.00 87.88 101 GLN A C 1
ATOM 828 O O . GLN A 1 101 ? -17.251 7.343 -1.539 1.00 87.88 101 GLN A O 1
ATOM 833 N N . ARG A 1 102 ? -15.094 7.244 -0.929 1.00 81.38 102 ARG A N 1
ATOM 834 C CA . ARG A 1 102 ? -14.896 8.691 -0.919 1.00 81.38 102 ARG A CA 1
ATOM 835 C C . ARG A 1 102 ? -15.025 9.232 -2.342 1.00 81.38 102 ARG A C 1
ATOM 837 O O . ARG A 1 102 ? -14.362 8.751 -3.259 1.00 81.38 102 ARG A O 1
ATOM 844 N N . ALA A 1 103 ? -15.836 10.277 -2.515 1.00 72.19 103 ALA A N 1
ATOM 845 C CA . ALA A 1 103 ? -15.903 11.003 -3.776 1.00 72.19 103 ALA A CA 1
ATOM 846 C C . ALA A 1 103 ? -14.500 11.516 -4.133 1.00 72.19 103 ALA A C 1
ATOM 848 O O . ALA A 1 103 ? -13.914 12.327 -3.408 1.00 72.19 103 ALA A O 1
ATOM 849 N N . LYS A 1 104 ? -13.941 11.006 -5.233 1.00 71.06 104 LYS A N 1
ATOM 850 C CA . LYS A 1 104 ? -12.650 11.458 -5.746 1.00 71.06 104 LYS A CA 1
ATOM 851 C C . LYS A 1 104 ? -12.876 12.814 -6.398 1.00 71.06 104 LYS A C 1
ATOM 853 O O . LYS A 1 104 ? -13.388 12.890 -7.510 1.00 71.06 104 LYS A O 1
ATOM 858 N N . ALA A 1 105 ? -12.522 13.889 -5.703 1.00 57.47 105 ALA A N 1
ATOM 859 C CA . ALA A 1 105 ? -12.357 15.162 -6.382 1.00 57.47 105 ALA A CA 1
ATOM 860 C C . ALA A 1 105 ? -11.199 14.986 -7.370 1.00 57.47 105 ALA A C 1
ATOM 862 O O . ALA A 1 105 ? -10.081 14.668 -6.958 1.00 57.47 105 ALA A O 1
ATOM 863 N N . LEU A 1 106 ? -11.461 15.164 -8.667 1.00 52.03 106 LEU A N 1
ATOM 864 C CA . LEU A 1 106 ? -10.389 15.445 -9.612 1.00 52.03 106 LEU A CA 1
ATOM 865 C C . LEU A 1 106 ? -9.669 16.666 -9.051 1.00 52.03 106 LEU A C 1
ATOM 867 O O . LEU A 1 106 ? -10.253 17.748 -8.965 1.00 52.03 106 LEU A O 1
ATOM 871 N N . ARG A 1 107 ? -8.420 16.491 -8.620 1.00 45.25 107 ARG A N 1
ATOM 872 C CA . ARG A 1 107 ? -7.543 17.620 -8.336 1.00 45.25 107 ARG A CA 1
ATOM 873 C C . ARG A 1 107 ? -7.212 18.219 -9.702 1.00 45.25 107 ARG A C 1
ATOM 875 O O . ARG A 1 107 ? -6.163 17.936 -10.263 1.00 45.25 107 ARG A O 1
ATOM 882 N N . LEU A 1 108 ? -8.154 18.973 -10.276 1.00 41.44 108 LEU A N 1
ATOM 883 C CA . LEU A 1 108 ? -7.845 19.943 -11.313 1.00 41.44 108 LEU A CA 1
ATOM 884 C C . LEU A 1 108 ? -6.894 20.908 -10.628 1.00 41.44 108 LEU A C 1
ATOM 886 O O . LEU A 1 108 ? -7.286 21.728 -9.799 1.00 41.44 108 LEU A O 1
ATOM 890 N N . SER A 1 109 ? -5.611 20.673 -10.848 1.00 41.25 109 SER A N 1
ATOM 891 C CA . SER A 1 109 ? -4.563 21.538 -10.375 1.00 41.25 109 SER A CA 1
ATOM 892 C C . SER A 1 109 ? -4.776 22.891 -11.040 1.00 41.25 109 SER A C 1
ATOM 894 O O . SER A 1 109 ? -4.416 23.080 -12.199 1.00 41.25 109 SER A O 1
ATOM 896 N N . ASN A 1 110 ? -5.372 23.824 -10.305 1.00 37.94 110 ASN A N 1
ATOM 897 C CA . ASN A 1 110 ? -5.105 25.237 -10.504 1.00 37.94 110 ASN A CA 1
ATOM 898 C C . ASN A 1 110 ? -3.617 25.431 -10.178 1.00 37.94 110 ASN A C 1
ATOM 900 O O . ASN A 1 110 ? -3.256 25.703 -9.034 1.00 37.94 110 ASN A O 1
ATOM 904 N N . PHE A 1 111 ? -2.759 25.170 -11.163 1.00 32.88 111 PHE A N 1
ATOM 905 C CA . PHE A 1 111 ? -1.409 25.711 -11.185 1.00 32.88 111 PHE A CA 1
ATOM 906 C C . PHE A 1 111 ? -1.522 27.160 -11.687 1.00 32.88 111 PHE A C 1
ATOM 908 O O . PHE A 1 111 ? -2.181 27.363 -12.711 1.00 32.88 111 PHE A O 1
ATOM 915 N N . PRO A 1 112 ? -0.969 28.159 -10.976 1.00 42.81 112 PRO A N 1
ATOM 916 C CA . PRO A 1 112 ? -0.649 29.444 -11.588 1.00 42.81 112 PRO A CA 1
ATOM 917 C C . PRO A 1 112 ? 0.459 29.294 -12.640 1.00 42.81 112 PRO A C 1
ATOM 919 O O . PRO A 1 112 ? 1.293 28.368 -12.498 1.00 42.81 112 PRO A O 1
#

pLDDT: mean 76.09, std 13.93, range [32.88, 93.81]

Foldseek 3Di:
DVVVVVVVVVVVVVLVVVVVPDDPVPQAAEDEDEPDPVCVVVVVVCSVRVYHYHYDDVPRVVVVVVVVVVVVQVCVQAPPPRDVVPDDPVSVVVSVVCVVPDDDDPCPDPDD

Sequence (112 aa):
MHLLARLENLLNLRNQSNRERKGRDNQVETITFDNGKEFSRHEALARILDASCCYANLYCSWESGLNEHPNELLRQFLPKETDFREVSQKEVDKAVKLINQRAKALRLSNFP